Protein AF-A0A353E1H2-F1 (afdb_monomer_lite)

Secondary structure (DSSP, 8-state):
--GGG---------TTS-HHHHHHHHHHHTT-S-TTS--TTTT--SHHHHHHT--

pLDDT: mean 81.09, std 9.29, range [63.41, 94.12]

Foldseek 3Di:
DPPVPDDDDAQDDDPPPCSQVVVLVVCVVVVVDDPVRDDRSNVPPDPCCVVVVHD

Radius of gyration: 13.19 Å; chains: 1; bounding box: 33×28×32 Å

Structure (mmCIF, N/CA/C/O backbone):
data_AF-A0A353E1H2-F1
#
_entry.id   AF-A0A353E1H2-F1
#
loop_
_atom_site.group_PDB
_atom_site.id
_atom_site.type_symbol
_atom_site.label_atom_id
_atom_site.label_alt_id
_atom_site.label_comp_id
_atom_site.label_asym_id
_atom_site.label_entity_id
_atom_site.label_seq_id
_atom_site.pdbx_PDB_ins_code
_atom_site.Cartn_x
_atom_site.Cartn_y
_atom_site.Cartn_z
_atom_site.occupancy
_atom_site.B_iso_or_equiv
_atom_site.auth_seq_id
_atom_site.auth_comp_id
_atom_site.auth_asym_id
_atom_site.auth_atom_id
_atom_site.pdbx_PDB_model_num
ATOM 1 N N . MET A 1 1 ? -10.935 2.895 22.149 1.00 64.31 1 MET A N 1
ATOM 2 C CA . MET A 1 1 ? -11.258 2.562 20.745 1.00 64.31 1 MET A CA 1
ATOM 3 C C . MET A 1 1 ? -12.353 1.514 20.753 1.00 64.31 1 MET A C 1
ATOM 5 O O . MET A 1 1 ? -12.203 0.523 21.456 1.00 64.31 1 MET A O 1
ATOM 9 N N . GLU A 1 2 ? -13.452 1.745 20.038 1.00 83.94 2 GLU A N 1
ATOM 10 C CA . GLU A 1 2 ? -14.510 0.742 19.885 1.00 83.94 2 GLU A CA 1
ATOM 11 C C . GLU A 1 2 ? -14.058 -0.328 18.887 1.00 83.94 2 GLU A C 1
ATOM 13 O O . GLU A 1 2 ? -13.898 -0.051 17.699 1.00 83.94 2 GLU A O 1
ATOM 18 N N . ALA A 1 3 ? -13.843 -1.558 19.362 1.00 81.38 3 ALA A N 1
ATOM 19 C CA . ALA A 1 3 ? -13.343 -2.659 18.532 1.00 81.38 3 ALA A CA 1
ATOM 20 C C . ALA A 1 3 ? -14.247 -2.969 17.321 1.00 81.38 3 ALA A C 1
ATOM 22 O O . ALA A 1 3 ? -13.766 -3.455 16.301 1.00 81.38 3 ALA A O 1
ATOM 23 N N . ASN A 1 4 ? -15.537 -2.629 17.400 1.00 92.38 4 ASN A N 1
ATOM 24 C CA . ASN A 1 4 ? -16.524 -2.861 16.342 1.00 92.38 4 ASN A CA 1
ATOM 25 C C . ASN A 1 4 ? -16.253 -2.071 15.047 1.00 92.38 4 ASN A C 1
ATOM 27 O O . ASN A 1 4 ? -16.810 -2.413 14.004 1.00 92.38 4 ASN A O 1
ATOM 31 N N . LEU A 1 5 ? -15.405 -1.038 15.101 1.00 92.56 5 LEU A N 1
ATOM 32 C CA . L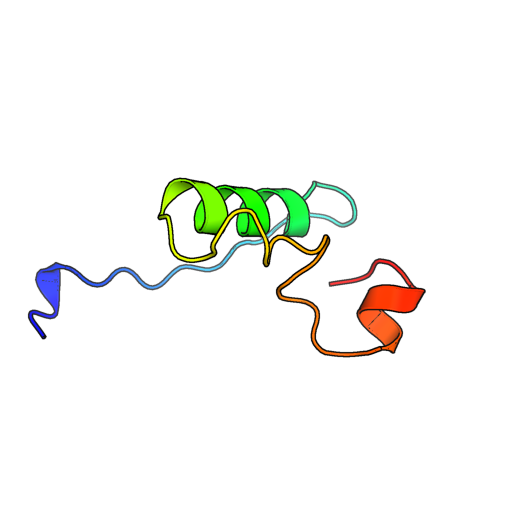EU A 1 5 ? -15.069 -0.186 13.957 1.00 92.56 5 LEU A CA 1
ATOM 33 C C . LEU A 1 5 ? -13.719 -0.539 13.303 1.00 92.56 5 LEU A C 1
ATOM 35 O O . LEU A 1 5 ? -13.345 0.091 12.319 1.00 92.56 5 LEU A O 1
ATOM 39 N N . ILE A 1 6 ? -12.985 -1.535 13.815 1.00 91.62 6 ILE A N 1
ATOM 40 C CA . ILE A 1 6 ? -11.654 -1.912 13.309 1.00 91.62 6 ILE A CA 1
ATOM 41 C C . ILE A 1 6 ? -11.762 -3.136 12.391 1.00 91.62 6 ILE A C 1
ATOM 43 O O . ILE A 1 6 ? -12.369 -4.148 12.745 1.00 91.62 6 ILE A O 1
ATOM 47 N N . ARG A 1 7 ? -11.143 -3.066 11.205 1.00 91.50 7 ARG A N 1
ATOM 48 C CA . ARG A 1 7 ? -11.065 -4.173 10.239 1.00 91.50 7 ARG A CA 1
ATOM 49 C C . ARG A 1 7 ? -9.612 -4.444 9.868 1.00 91.50 7 ARG A C 1
ATOM 51 O O . ARG A 1 7 ? -8.979 -3.625 9.215 1.00 91.50 7 ARG A O 1
ATOM 58 N N . ASN A 1 8 ? -9.117 -5.614 10.260 1.00 92.19 8 ASN A N 1
ATOM 59 C CA . ASN A 1 8 ? -7.799 -6.095 9.857 1.00 92.19 8 ASN A CA 1
ATOM 60 C C . ASN A 1 8 ? -7.939 -6.901 8.563 1.00 92.19 8 ASN A C 1
ATOM 62 O O . ASN A 1 8 ? -8.743 -7.832 8.506 1.00 92.19 8 ASN A O 1
ATOM 66 N N . PHE A 1 9 ? -7.169 -6.549 7.538 1.00 94.12 9 PHE A N 1
ATOM 67 C CA . PHE A 1 9 ? -7.141 -7.252 6.256 1.00 94.12 9 PHE A CA 1
ATOM 68 C C . PHE A 1 9 ? -5.730 -7.221 5.658 1.00 94.12 9 PHE A C 1
ATOM 70 O O . PHE A 1 9 ? -4.871 -6.468 6.115 1.00 94.12 9 PHE A O 1
ATOM 77 N N . SER A 1 10 ? -5.494 -8.043 4.637 1.00 92.19 10 SER A N 1
ATOM 78 C CA . SER A 1 10 ? -4.258 -8.057 3.855 1.00 92.19 10 SER A CA 1
ATOM 79 C C . SER A 1 10 ? -4.574 -8.083 2.361 1.00 92.19 10 SER A C 1
ATOM 81 O O . SER A 1 10 ? -5.630 -8.558 1.942 1.00 92.19 10 SER A O 1
ATOM 83 N N . ILE A 1 11 ? -3.660 -7.546 1.553 1.00 88.88 11 ILE A N 1
ATOM 84 C CA . ILE A 1 11 ? -3.757 -7.571 0.091 1.00 88.88 11 ILE A CA 1
ATOM 85 C C . ILE A 1 11 ? -2.868 -8.709 -0.412 1.00 88.88 11 ILE A C 1
ATOM 87 O O . ILE A 1 11 ? -1.668 -8.719 -0.139 1.00 88.88 11 ILE A O 1
ATOM 91 N N . ILE A 1 12 ? -3.449 -9.655 -1.150 1.00 90.62 12 ILE A N 1
ATOM 92 C CA . ILE A 1 12 ? -2.743 -10.782 -1.770 1.00 90.62 12 ILE A CA 1
ATOM 93 C C . ILE A 1 12 ? -3.016 -10.725 -3.270 1.00 90.62 12 ILE A C 1
ATOM 95 O O . ILE A 1 12 ? -4.171 -10.667 -3.687 1.00 90.62 12 ILE A O 1
ATOM 99 N N . ALA A 1 13 ? -1.961 -10.739 -4.077 1.00 89.38 13 ALA A N 1
ATOM 100 C CA . ALA A 1 13 ? -2.054 -10.733 -5.531 1.00 89.38 13 ALA A CA 1
ATOM 101 C C . ALA A 1 13 ? -0.859 -11.478 -6.137 1.00 89.38 13 ALA A C 1
ATOM 103 O O . ALA A 1 13 ? 0.134 -11.728 -5.454 1.00 89.38 13 ALA A O 1
ATOM 104 N N . HIS A 1 14 ? -0.964 -11.832 -7.416 1.00 92.25 14 HIS A N 1
ATOM 105 C CA . HIS A 1 14 ? 0.182 -12.314 -8.180 1.00 92.25 14 HIS A CA 1
ATOM 106 C C . HIS A 1 14 ? 1.186 -11.173 -8.434 1.00 92.25 14 HIS A C 1
ATOM 108 O O . HIS A 1 14 ? 0.840 -9.996 -8.293 1.00 92.25 14 HIS A O 1
ATOM 114 N N . ILE A 1 15 ? 2.422 -11.523 -8.801 1.00 86.38 15 ILE A N 1
ATOM 115 C CA . ILE A 1 15 ? 3.458 -10.546 -9.166 1.00 86.38 15 ILE A CA 1
ATOM 116 C C . ILE A 1 15 ? 2.930 -9.678 -10.321 1.00 86.38 15 ILE A C 1
ATOM 118 O O . ILE A 1 15 ?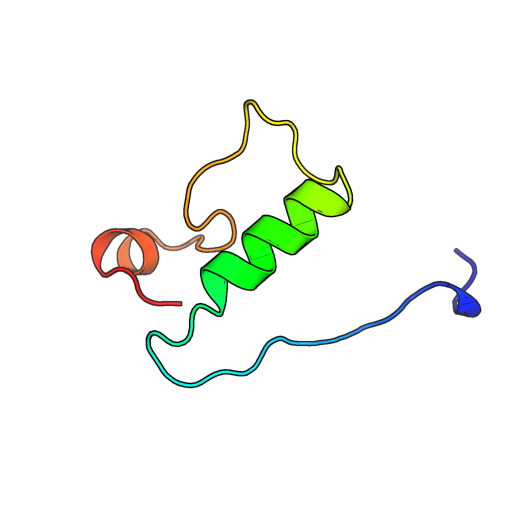 2.209 -10.173 -11.186 1.00 86.38 15 ILE A O 1
ATOM 122 N N . ASP A 1 16 ? 3.221 -8.377 -10.284 1.00 84.69 16 ASP A N 1
ATOM 123 C CA . ASP A 1 16 ? 2.784 -7.361 -11.257 1.00 84.69 16 ASP A CA 1
ATOM 124 C C . ASP A 1 16 ? 1.263 -7.141 -11.389 1.00 84.69 16 ASP A C 1
ATOM 126 O O . ASP A 1 16 ? 0.807 -6.402 -12.259 1.00 84.69 16 ASP A O 1
ATOM 130 N N . HIS A 1 17 ? 0.440 -7.689 -10.487 1.00 90.88 17 HIS A N 1
ATOM 131 C CA . HIS A 1 17 ? -1.016 -7.454 -10.483 1.00 90.88 17 HIS A CA 1
ATOM 132 C C . HIS A 1 17 ? -1.440 -6.180 -9.725 1.00 90.88 17 HIS A C 1
ATOM 134 O O . HIS A 1 17 ? -2.606 -6.019 -9.366 1.00 90.88 17 HIS A O 1
ATOM 140 N N . GLY A 1 18 ? -0.505 -5.265 -9.456 1.00 86.50 18 GLY A N 1
ATOM 141 C CA . GLY A 1 18 ? -0.820 -3.954 -8.882 1.00 86.50 18 GLY A CA 1
ATOM 142 C C . GLY A 1 18 ? -1.180 -3.963 -7.391 1.00 86.50 18 GLY A C 1
ATOM 143 O O . GLY A 1 18 ? -1.927 -3.091 -6.951 1.00 86.50 18 GLY A O 1
ATOM 144 N N . LYS A 1 19 ? -0.647 -4.909 -6.598 1.00 91.25 19 LYS A N 1
ATOM 145 C CA . LYS A 1 19 ? -0.792 -4.925 -5.124 1.00 91.25 19 LYS A CA 1
ATOM 146 C C . LYS A 1 19 ? -0.409 -3.576 -4.503 1.00 91.25 19 LYS A C 1
ATOM 148 O O . LYS A 1 19 ? -1.180 -3.035 -3.715 1.00 91.25 19 LYS A O 1
ATOM 153 N N . THR A 1 20 ? 0.732 -3.031 -4.913 1.00 87.38 20 THR A N 1
ATOM 154 C CA . THR A 1 20 ? 1.282 -1.763 -4.411 1.00 87.38 20 THR A CA 1
ATOM 155 C C . THR A 1 20 ? 0.464 -0.560 -4.887 1.00 87.38 20 THR A C 1
ATOM 157 O O . THR A 1 20 ? 0.102 0.314 -4.108 1.00 87.38 20 THR A O 1
ATOM 160 N N . THR A 1 21 ? 0.010 -0.571 -6.145 1.00 87.81 21 THR A N 1
ATOM 161 C CA . THR A 1 21 ? -0.906 0.460 -6.661 1.00 87.81 21 THR A CA 1
ATOM 162 C C . THR A 1 21 ? -2.237 0.492 -5.900 1.00 87.81 21 THR A C 1
ATOM 164 O O . THR A 1 21 ? -2.799 1.565 -5.670 1.00 87.81 21 THR A O 1
ATOM 167 N N . LEU A 1 22 ? -2.762 -0.674 -5.509 1.00 89.38 22 LEU A N 1
ATOM 168 C CA . LEU A 1 22 ? -4.005 -0.770 -4.748 1.00 89.38 22 LEU A CA 1
ATOM 169 C C . LEU A 1 22 ? -3.846 -0.214 -3.328 1.00 89.38 22 LEU A C 1
ATOM 171 O O . LEU A 1 22 ? -4.727 0.517 -2.875 1.00 89.38 22 LEU A O 1
ATOM 175 N N . SER A 1 23 ? -2.746 -0.528 -2.634 1.00 89.19 23 SER A N 1
ATOM 176 C CA . SER A 1 23 ? -2.496 0.006 -1.289 1.00 89.19 23 SER A CA 1
ATOM 177 C C . SER A 1 23 ? -2.350 1.523 -1.290 1.00 89.19 23 SER A C 1
ATOM 179 O O . SER A 1 23 ? -2.982 2.188 -0.470 1.00 89.19 23 SER A O 1
ATOM 181 N N . ASP A 1 24 ? -1.608 2.073 -2.250 1.00 86.44 24 ASP A N 1
ATOM 182 C CA . ASP A 1 24 ? -1.382 3.518 -2.349 1.00 86.44 24 ASP A CA 1
ATOM 183 C C . ASP A 1 24 ? -2.705 4.263 -2.607 1.00 86.44 24 ASP A C 1
ATOM 185 O O . ASP A 1 24 ? -3.022 5.256 -1.949 1.00 86.44 24 ASP A O 1
ATOM 189 N N . ARG A 1 25 ? -3.554 3.728 -3.500 1.00 86.19 25 ARG A N 1
ATOM 190 C CA . ARG A 1 25 ? -4.907 4.258 -3.753 1.00 86.19 25 ARG A CA 1
ATOM 191 C C . ARG A 1 25 ? -5.802 4.223 -2.522 1.00 86.19 25 ARG A C 1
ATOM 193 O O . ARG A 1 25 ? -6.567 5.163 -2.321 1.00 86.19 25 ARG A O 1
ATOM 200 N N . LEU A 1 26 ? -5.758 3.147 -1.735 1.00 89.00 26 LEU A N 1
ATOM 201 C CA . LEU A 1 26 ? -6.559 3.045 -0.515 1.00 89.00 26 LEU A CA 1
ATOM 202 C C . LEU A 1 26 ? -6.159 4.132 0.484 1.00 89.00 26 LEU A C 1
ATOM 204 O O . LEU A 1 26 ? -7.041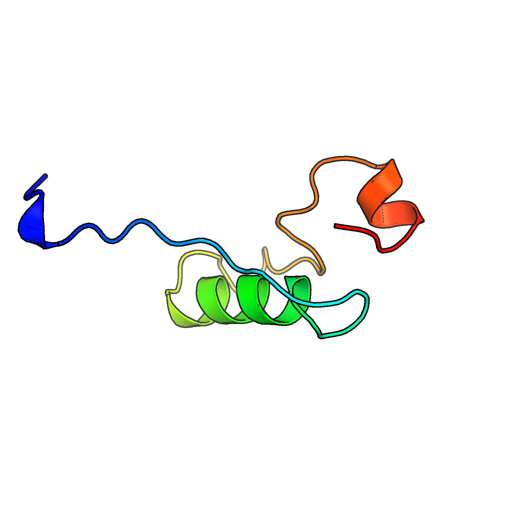 4.817 0.989 1.00 89.00 26 LEU A O 1
ATOM 208 N N . LEU A 1 27 ? -4.856 4.340 0.695 1.00 86.50 27 LEU A N 1
ATOM 209 C CA . LEU A 1 27 ? -4.332 5.361 1.610 1.00 86.50 27 LEU A CA 1
ATOM 210 C C . LEU A 1 27 ? -4.670 6.789 1.159 1.00 86.50 27 LEU A C 1
ATOM 212 O O . LEU A 1 27 ? -4.985 7.640 1.994 1.00 86.50 27 LEU A O 1
ATOM 216 N N . HIS A 1 28 ? -4.655 7.037 -0.154 1.00 84.12 28 HIS A N 1
ATOM 217 C CA . HIS A 1 28 ? -5.098 8.305 -0.734 1.00 84.12 28 HIS A CA 1
ATOM 218 C C . HIS A 1 28 ? -6.603 8.534 -0.513 1.00 84.12 28 HIS A C 1
ATOM 220 O O . HIS A 1 28 ? -7.010 9.589 -0.031 1.00 84.12 28 HIS A O 1
ATOM 226 N N . LEU A 1 29 ? -7.442 7.528 -0.789 1.00 86.88 29 LEU A N 1
ATOM 227 C CA . LEU A 1 29 ? -8.897 7.630 -0.610 1.00 86.88 29 LEU A CA 1
ATOM 228 C C . LEU A 1 29 ? -9.315 7.795 0.857 1.00 86.88 29 LEU A C 1
ATOM 230 O O . LEU A 1 29 ? -10.321 8.447 1.130 1.00 86.88 29 LEU A O 1
ATOM 234 N N . THR A 1 30 ? -8.568 7.220 1.803 1.00 88.31 30 THR A N 1
ATOM 235 C CA . THR A 1 30 ? -8.828 7.382 3.242 1.00 88.31 30 THR A CA 1
ATOM 236 C C . THR A 1 30 ? -8.258 8.679 3.815 1.00 88.31 30 THR A C 1
ATOM 238 O O . THR A 1 30 ? -8.426 8.928 5.009 1.00 88.31 30 THR A O 1
ATOM 241 N N . GLY A 1 31 ? -7.586 9.504 3.000 1.00 82.12 31 GLY A N 1
ATOM 242 C CA . GLY A 1 31 ? -6.938 10.739 3.445 1.00 82.12 31 GLY A CA 1
ATOM 243 C C . GLY A 1 31 ? -5.851 10.500 4.494 1.00 82.12 31 GLY A C 1
ATOM 244 O O . GLY A 1 31 ? -5.553 11.386 5.290 1.00 82.12 31 GLY A O 1
ATOM 245 N N . THR A 1 32 ? -5.294 9.285 4.545 1.00 79.44 32 THR A N 1
ATOM 246 C CA . THR A 1 32 ? -4.261 8.907 5.520 1.00 79.44 32 THR A CA 1
ATOM 247 C C . THR A 1 32 ? -2.916 9.552 5.184 1.00 79.44 32 THR A C 1
ATOM 249 O O . THR A 1 32 ? -2.064 9.678 6.058 1.00 79.44 32 THR A O 1
ATOM 252 N N . ILE A 1 33 ? -2.741 9.995 3.936 1.00 74.75 33 ILE A N 1
ATOM 253 C CA . ILE A 1 33 ? -1.524 10.615 3.412 1.00 74.75 33 ILE A CA 1
ATOM 254 C C . ILE A 1 33 ? -1.920 11.898 2.684 1.00 74.75 33 ILE A C 1
ATOM 256 O O . ILE A 1 33 ? -2.930 11.924 1.980 1.00 74.75 33 ILE A O 1
ATOM 260 N N . SER A 1 34 ? -1.150 12.969 2.878 1.00 68.25 34 SER A N 1
ATOM 261 C CA . SER A 1 34 ? -1.363 14.220 2.153 1.00 68.25 34 SER A CA 1
ATOM 262 C C . SER A 1 34 ? -0.862 14.090 0.711 1.00 68.25 34 SER A C 1
ATOM 264 O O . SER A 1 34 ? 0.130 13.410 0.465 1.00 68.25 34 SER A O 1
ATOM 266 N N . ASP A 1 35 ? -1.484 14.779 -0.251 1.00 67.50 35 ASP A N 1
ATOM 267 C CA . ASP A 1 35 ? -1.065 14.733 -1.668 1.00 67.50 35 ASP A CA 1
ATOM 268 C C . ASP A 1 35 ? 0.410 15.119 -1.889 1.00 67.50 35 ASP A C 1
ATOM 270 O O . ASP A 1 35 ? 0.992 14.811 -2.925 1.00 67.50 35 ASP A O 1
ATOM 274 N N . ARG A 1 36 ? 1.026 15.806 -0.917 1.00 65.00 36 ARG A N 1
ATOM 275 C CA . ARG A 1 36 ? 2.440 16.201 -0.945 1.00 65.00 36 ARG A CA 1
ATOM 276 C C . ARG A 1 36 ? 3.391 15.090 -0.510 1.00 65.00 36 ARG A C 1
ATOM 278 O O . ARG A 1 36 ? 4.546 15.119 -0.916 1.00 65.00 36 ARG A O 1
ATOM 285 N N . ASP A 1 37 ? 2.900 14.144 0.284 1.00 64.69 37 ASP A N 1
ATOM 286 C CA . ASP A 1 37 ? 3.666 13.011 0.806 1.00 64.69 37 ASP A CA 1
ATOM 287 C C . ASP A 1 37 ? 3.421 11.734 -0.016 1.00 64.69 37 ASP A C 1
ATOM 289 O O . ASP A 1 37 ? 3.926 10.670 0.332 1.00 64.69 37 ASP A O 1
ATOM 293 N N . MET A 1 38 ? 2.637 11.817 -1.100 1.00 64.75 38 MET A N 1
ATOM 294 C CA . MET A 1 38 ? 2.452 10.714 -2.041 1.00 64.75 38 MET A CA 1
ATOM 295 C C . MET A 1 38 ? 3.754 10.439 -2.801 1.00 64.75 38 MET A C 1
ATOM 297 O O . MET A 1 38 ? 4.038 11.043 -3.835 1.00 64.75 38 MET A O 1
ATOM 301 N N . GLU A 1 39 ? 4.523 9.482 -2.296 1.00 66.38 39 GLU A N 1
ATOM 302 C CA . GLU A 1 39 ? 5.588 8.809 -3.032 1.00 66.38 39 GLU A CA 1
ATOM 303 C C . GLU A 1 39 ? 5.033 7.517 -3.656 1.00 66.38 39 GLU A C 1
ATOM 305 O O . GLU A 1 39 ? 4.124 6.888 -3.110 1.00 66.38 39 GLU A O 1
ATOM 310 N N . ALA A 1 40 ? 5.547 7.120 -4.822 1.00 65.12 40 ALA A N 1
ATOM 311 C CA . ALA A 1 40 ? 5.231 5.806 -5.375 1.00 65.12 40 ALA A CA 1
ATOM 312 C C . ALA A 1 40 ? 5.805 4.718 -4.453 1.00 65.12 40 ALA A C 1
A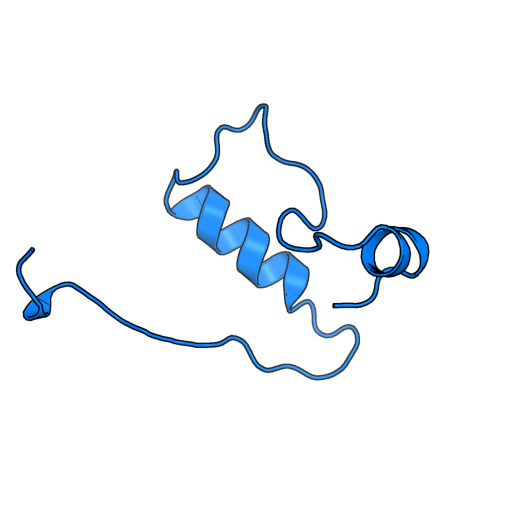TOM 314 O O . ALA A 1 40 ? 6.947 4.849 -4.015 1.00 65.12 40 ALA A O 1
ATOM 315 N N . GLN A 1 41 ? 5.041 3.648 -4.193 1.00 63.41 41 GLN A N 1
ATOM 316 C CA . GLN A 1 41 ? 5.472 2.542 -3.325 1.00 63.41 41 GLN A CA 1
ATOM 317 C C . GLN A 1 41 ? 5.751 2.982 -1.881 1.00 63.41 41 GLN A C 1
ATOM 319 O O . GLN A 1 41 ? 6.753 2.619 -1.272 1.00 63.41 41 GLN A O 1
ATOM 324 N N . LEU A 1 42 ? 4.848 3.777 -1.310 1.00 70.00 42 LEU A N 1
ATOM 325 C CA . LEU A 1 42 ? 5.046 4.408 -0.003 1.00 70.00 42 LEU A CA 1
ATOM 326 C C . LEU A 1 42 ? 5.200 3.412 1.161 1.00 70.00 42 LEU A C 1
ATOM 328 O O . LEU A 1 42 ? 5.783 3.741 2.192 1.00 70.00 42 LEU A O 1
ATOM 332 N N . LEU A 1 43 ? 4.677 2.196 1.007 1.00 75.75 43 LEU A N 1
ATOM 333 C CA . LEU A 1 43 ? 4.814 1.133 2.004 1.00 75.75 43 LEU A CA 1
ATOM 334 C C . LEU A 1 43 ? 6.149 0.376 1.907 1.00 75.75 43 LEU A C 1
ATOM 336 O O . LEU A 1 43 ? 6.507 -0.325 2.857 1.00 75.75 43 LEU A O 1
ATOM 340 N N . ASP A 1 44 ? 6.892 0.540 0.812 1.00 78.88 44 ASP A N 1
ATOM 341 C CA . ASP A 1 44 ? 8.144 -0.171 0.568 1.00 78.88 44 ASP A CA 1
ATOM 342 C C . ASP A 1 44 ? 9.257 0.557 1.324 1.00 78.88 44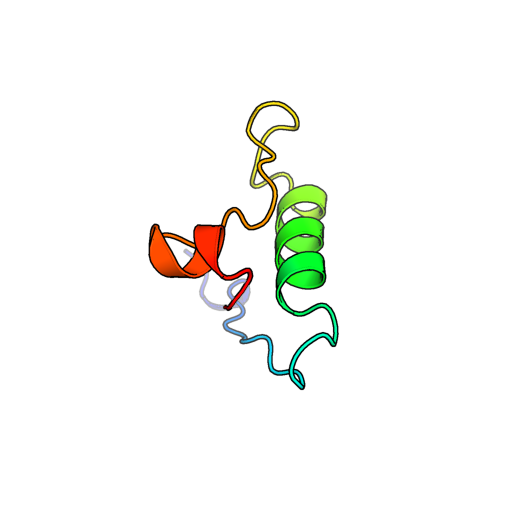 ASP A C 1
ATOM 344 O O . ASP A 1 44 ? 9.679 1.666 0.985 1.00 78.88 44 ASP A O 1
ATOM 348 N N . SER A 1 45 ? 9.677 -0.043 2.435 1.00 75.12 45 SER A N 1
ATOM 349 C CA . SER A 1 45 ? 10.569 0.600 3.405 1.00 75.12 45 SER A CA 1
ATOM 350 C C . SER A 1 45 ? 12.036 0.251 3.168 1.00 75.12 45 SER A C 1
ATOM 352 O O . SER A 1 45 ? 12.915 0.940 3.684 1.00 75.12 45 SER A O 1
ATOM 354 N N . MET A 1 46 ? 12.319 -0.819 2.418 1.00 80.12 46 MET A N 1
ATOM 355 C CA . MET A 1 46 ? 13.684 -1.243 2.118 1.00 80.12 46 MET A CA 1
ATOM 356 C C . MET A 1 46 ? 14.169 -0.640 0.797 1.00 80.12 46 MET A C 1
ATOM 358 O O . MET A 1 46 ? 13.480 -0.695 -0.218 1.00 80.12 46 MET A O 1
ATOM 362 N N . 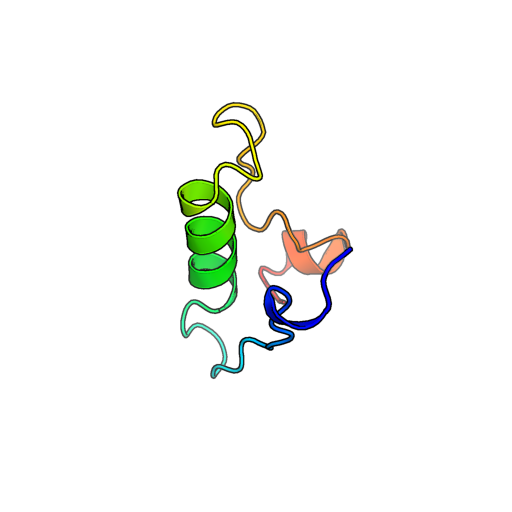ASP A 1 47 ? 15.414 -0.159 0.766 1.00 76.62 47 ASP A N 1
ATOM 363 C CA . ASP A 1 47 ? 16.019 0.393 -0.458 1.00 76.62 47 ASP A CA 1
ATOM 364 C C . ASP A 1 47 ? 16.029 -0.620 -1.619 1.00 76.62 47 ASP A C 1
ATOM 366 O O . ASP A 1 47 ? 15.839 -0.253 -2.775 1.00 76.62 47 ASP A O 1
ATOM 370 N N . LEU A 1 48 ? 16.175 -1.915 -1.307 1.00 80.62 48 LEU A N 1
ATOM 371 C CA . LEU A 1 48 ? 16.146 -2.999 -2.292 1.00 80.62 48 LEU A CA 1
ATOM 372 C C . LEU A 1 48 ? 14.765 -3.170 -2.949 1.00 80.62 48 LEU A C 1
ATOM 374 O O . LEU A 1 48 ? 14.701 -3.486 -4.135 1.00 80.62 48 LEU A O 1
ATOM 378 N N . GLU A 1 49 ? 13.680 -2.970 -2.194 1.00 76.56 49 GLU A N 1
ATOM 379 C CA . GLU A 1 49 ? 12.298 -3.037 -2.695 1.00 76.56 49 GLU A CA 1
ATOM 380 C C . GLU A 1 49 ? 12.053 -1.912 -3.704 1.00 76.56 49 GLU A C 1
ATOM 382 O O . GLU A 1 49 ? 11.604 -2.164 -4.824 1.00 76.56 49 GLU A O 1
ATOM 387 N N . LYS A 1 50 ? 12.487 -0.692 -3.354 1.00 74.56 50 LYS A N 1
ATOM 388 C CA . LYS A 1 50 ? 12.412 0.492 -4.221 1.00 74.56 50 LYS A CA 1
ATOM 389 C C . LYS A 1 50 ? 13.274 0.361 -5.479 1.00 74.56 50 LYS A C 1
ATOM 391 O O . LYS A 1 50 ? 12.829 0.699 -6.570 1.00 74.56 50 LYS A O 1
ATOM 396 N N . GLU A 1 51 ? 14.499 -0.150 -5.353 1.00 75.75 51 GLU A N 1
ATOM 397 C CA . GLU A 1 51 ? 15.430 -0.288 -6.483 1.00 75.75 51 GLU A CA 1
ATOM 398 C C . GLU A 1 51 ? 15.004 -1.393 -7.465 1.00 75.75 51 GLU A C 1
ATOM 400 O O . GLU A 1 51 ? 15.227 -1.286 -8.673 1.00 75.75 51 GLU A O 1
ATOM 405 N N . ARG A 1 52 ? 14.388 -2.469 -6.960 1.00 76.06 52 ARG A N 1
ATOM 406 C CA . ARG A 1 52 ? 13.964 -3.626 -7.765 1.00 76.06 52 ARG A CA 1
ATOM 407 C C . ARG A 1 52 ? 12.491 -3.592 -8.169 1.00 76.06 52 ARG A C 1
ATOM 409 O O . ARG A 1 52 ? 12.104 -4.429 -8.981 1.00 76.06 52 ARG A O 1
ATOM 416 N N . GLY A 1 53 ? 11.694 -2.667 -7.632 1.00 72.31 53 GLY A N 1
ATOM 417 C CA . GLY A 1 53 ? 10.248 -2.608 -7.855 1.00 72.31 53 GLY A CA 1
ATOM 418 C C . GLY A 1 53 ? 9.510 -3.838 -7.313 1.00 72.31 53 GLY A C 1
ATOM 419 O O . GLY A 1 53 ? 8.562 -4.299 -7.943 1.00 72.31 53 GLY A O 1
ATOM 420 N N . ILE A 1 54 ? 9.979 -4.409 -6.198 1.00 75.25 54 ILE A N 1
ATOM 421 C CA . ILE A 1 54 ? 9.400 -5.612 -5.570 1.00 75.25 54 ILE A CA 1
ATOM 422 C C . ILE A 1 54 ? 8.801 -5.267 -4.203 1.00 75.25 54 ILE A C 1
ATOM 424 O O . ILE A 1 54 ? 9.353 -4.426 -3.504 1.00 75.25 54 ILE A O 1
ATOM 428 N N . THR A 1 55 ? 7.710 -5.944 -3.829 1.00 72.75 55 THR A N 1
ATOM 429 C CA . THR A 1 55 ? 6.945 -5.753 -2.579 1.00 72.75 55 THR A CA 1
ATOM 430 C C . THR A 1 55 ? 6.460 -7.095 -2.025 1.00 72.75 55 THR A C 1
ATOM 432 O O . THR A 1 55 ? 6.277 -8.035 -2.834 1.00 72.75 55 THR A O 1
#

Sequence (55 aa):
MEANLIRNFSIIAHIDHGKTTLSDRLLHLTGTISDRDMEAQLLDSMDLEKERGIT